Protein AF-A0A0P4WDX1-F1 (afdb_monomer_lite)

Structure (mmCIF, N/CA/C/O backbone):
data_AF-A0A0P4WDX1-F1
#
_entry.id   AF-A0A0P4WDX1-F1
#
loop_
_atom_site.group_PDB
_atom_site.id
_atom_site.type_symbol
_atom_site.label_atom_id
_atom_site.label_alt_id
_atom_site.label_comp_id
_atom_site.label_asym_id
_atom_site.label_entity_id
_atom_site.label_seq_id
_atom_site.pdbx_PDB_ins_code
_atom_site.Cartn_x
_atom_site.Cartn_y
_atom_site.Cartn_z
_atom_site.occupancy
_atom_site.B_iso_or_equiv
_atom_site.auth_seq_id
_atom_site.auth_comp_id
_atom_site.auth_asym_id
_atom_site.auth_atom_id
_atom_site.pdbx_PDB_model_num
ATOM 1 N N . MET A 1 1 ? -28.203 -41.007 -6.017 1.00 50.25 1 MET A N 1
ATOM 2 C CA . MET A 1 1 ? -28.009 -41.932 -4.877 1.00 50.25 1 MET A CA 1
ATOM 3 C C . MET A 1 1 ? -26.531 -41.914 -4.520 1.00 50.25 1 MET A C 1
ATOM 5 O O . MET A 1 1 ? -25.727 -42.296 -5.355 1.00 50.25 1 MET A O 1
ATOM 9 N N . SER A 1 2 ? -26.156 -41.361 -3.366 1.00 64.31 2 SER A N 1
ATOM 10 C CA . SER A 1 2 ? -24.745 -41.230 -2.971 1.00 64.31 2 SER A CA 1
ATOM 11 C C . SER A 1 2 ? -24.278 -42.492 -2.244 1.00 64.31 2 SER A C 1
ATOM 13 O O . SER A 1 2 ? -24.976 -42.964 -1.352 1.00 64.31 2 SER A O 1
ATOM 15 N N . LEU A 1 3 ? -23.080 -42.998 -2.556 1.00 60.84 3 LEU A N 1
ATOM 16 C CA . LEU A 1 3 ? -22.449 -44.131 -1.853 1.00 60.84 3 LEU A CA 1
ATOM 17 C C . LEU A 1 3 ? -22.277 -43.888 -0.335 1.00 60.84 3 LEU A C 1
ATOM 19 O O . LEU A 1 3 ? -22.059 -44.821 0.436 1.00 60.84 3 LEU A O 1
ATOM 23 N N . LEU A 1 4 ? -22.418 -42.637 0.118 1.00 62.12 4 LEU A N 1
ATOM 24 C CA . LEU A 1 4 ? -22.377 -42.256 1.531 1.00 62.12 4 LEU A CA 1
ATOM 25 C C . LEU A 1 4 ? -23.621 -42.695 2.319 1.00 62.12 4 LEU A C 1
ATOM 27 O O . LEU A 1 4 ? -23.508 -42.930 3.527 1.00 62.12 4 LEU A O 1
ATOM 31 N N . SER A 1 5 ? -24.788 -42.817 1.670 1.00 65.62 5 SER A N 1
ATOM 32 C CA . SER A 1 5 ? -26.037 -43.219 2.336 1.00 65.62 5 SER A CA 1
ATOM 33 C C . SER A 1 5 ? -26.129 -44.728 2.571 1.00 65.62 5 SER A C 1
ATOM 35 O O . SER A 1 5 ? -26.898 -45.166 3.423 1.00 65.62 5 SER A O 1
ATOM 37 N N . SER A 1 6 ? -25.337 -45.523 1.848 1.00 71.12 6 SER A N 1
ATOM 38 C CA . SER A 1 6 ? -25.304 -46.988 1.946 1.00 71.12 6 SER A CA 1
ATOM 39 C C . SER A 1 6 ? -24.177 -47.529 2.828 1.00 71.12 6 SER A C 1
ATOM 41 O O . SER A 1 6 ? -24.203 -48.703 3.189 1.00 71.12 6 SER A O 1
ATOM 43 N N . PHE A 1 7 ? -23.188 -46.709 3.198 1.00 72.06 7 PHE A N 1
ATOM 44 C CA . PHE A 1 7 ? -22.076 -47.166 4.031 1.00 72.06 7 PHE A CA 1
ATOM 45 C C . PHE A 1 7 ? -22.538 -47.460 5.469 1.00 72.06 7 PHE A C 1
ATOM 47 O O . PHE A 1 7 ? -22.903 -46.545 6.219 1.00 72.06 7 PHE A O 1
ATOM 54 N N . ARG A 1 8 ? -22.494 -48.744 5.850 1.00 71.25 8 ARG A N 1
ATOM 55 C CA . ARG A 1 8 ? -22.713 -49.252 7.212 1.00 71.25 8 ARG A CA 1
ATOM 56 C C . ARG A 1 8 ? -21.448 -49.950 7.706 1.00 71.25 8 ARG A C 1
ATOM 58 O O . ARG A 1 8 ? -20.993 -50.911 7.096 1.00 71.25 8 ARG A O 1
ATOM 65 N N . GLN A 1 9 ? -20.899 -49.478 8.821 1.00 70.88 9 GLN A N 1
ATOM 66 C CA . GLN A 1 9 ? -19.737 -50.093 9.457 1.00 70.88 9 GLN A CA 1
ATOM 67 C C . GLN A 1 9 ? -20.171 -51.312 10.285 1.00 70.88 9 GLN A C 1
ATOM 69 O O . GLN A 1 9 ? -21.062 -51.204 11.123 1.00 70.88 9 GLN A O 1
ATOM 74 N N . THR A 1 10 ? -19.548 -52.468 10.049 1.00 73.31 10 THR A N 1
ATOM 75 C CA . THR A 1 10 ? -19.901 -53.761 10.672 1.00 73.31 10 THR A CA 1
ATOM 76 C C . THR A 1 10 ? -19.022 -54.142 11.871 1.00 73.31 10 THR A C 1
ATOM 78 O O . THR A 1 10 ? -19.260 -55.167 12.503 1.00 73.31 10 THR A O 1
ATOM 81 N N . TRP A 1 11 ? -18.026 -53.322 12.223 1.00 72.19 11 TRP A N 1
ATOM 82 C CA . TRP A 1 11 ? -17.084 -53.558 13.326 1.00 72.19 11 TRP A CA 1
ATOM 83 C C . TRP A 1 11 ? -17.129 -52.421 14.357 1.00 72.19 11 TRP A C 1
ATOM 85 O O . TRP A 1 11 ? -17.423 -51.283 14.001 1.00 72.19 11 TRP A O 1
ATOM 95 N N . LYS A 1 12 ? -16.844 -52.710 15.639 1.00 70.88 12 LYS A N 1
ATOM 96 C CA . LYS A 1 12 ? -16.866 -51.715 16.731 1.00 70.88 12 LYS A CA 1
ATOM 97 C C . LYS A 1 12 ? -15.554 -50.910 16.771 1.00 70.88 12 LYS A C 1
ATOM 99 O O . LYS A 1 12 ? -14.532 -51.481 17.160 1.00 70.88 12 LYS A O 1
ATOM 104 N N . PRO A 1 13 ? -15.542 -49.611 16.421 1.00 66.38 13 PRO A N 1
ATOM 105 C CA . PRO A 1 13 ? -14.341 -48.794 16.550 1.00 66.38 13 PRO A CA 1
ATOM 106 C C . PRO A 1 13 ? -14.024 -48.529 18.029 1.00 66.38 13 PRO A C 1
ATOM 108 O O . PRO A 1 13 ? -14.915 -48.252 18.832 1.00 66.38 13 PRO A O 1
ATOM 111 N N . ARG A 1 14 ? -12.746 -48.644 18.409 1.00 62.00 14 ARG A N 1
ATOM 112 C CA . ARG A 1 14 ? -12.275 -48.360 19.774 1.00 62.00 14 ARG A CA 1
ATOM 113 C C . ARG A 1 14 ? -12.131 -46.849 19.984 1.00 62.00 14 ARG A C 1
ATOM 115 O O . ARG A 1 14 ? -11.419 -46.221 19.215 1.00 62.00 14 ARG A O 1
ATOM 122 N N . HIS A 1 15 ? -12.776 -46.335 21.037 1.00 59.38 15 HIS A N 1
ATOM 123 C CA . HIS A 1 15 ? -12.612 -45.078 21.807 1.00 59.38 15 HIS A CA 1
ATOM 124 C C . HIS A 1 15 ? -12.296 -43.717 21.137 1.00 59.38 15 HIS A C 1
ATOM 126 O O . HIS A 1 15 ? -12.544 -42.697 21.775 1.00 59.38 15 HIS A O 1
ATOM 132 N N . ASN A 1 16 ? -11.843 -43.639 19.885 1.00 59.41 16 ASN A N 1
ATOM 133 C CA . ASN A 1 16 ? -11.569 -42.384 19.182 1.00 59.41 16 ASN A CA 1
ATOM 134 C C . ASN A 1 16 ? -12.611 -42.203 18.066 1.00 59.41 16 ASN A C 1
ATOM 136 O O . ASN A 1 16 ? -12.531 -42.801 16.995 1.00 59.41 16 ASN A O 1
ATOM 140 N N . HIS A 1 17 ? -13.650 -41.433 18.387 1.00 65.25 17 HIS A N 1
ATOM 141 C CA . HIS A 1 17 ? -14.938 -41.367 17.694 1.00 65.25 17 HIS A CA 1
ATOM 142 C C . HIS A 1 17 ? -14.934 -40.517 16.411 1.00 65.25 17 HIS A C 1
ATOM 144 O O . HIS A 1 17 ? -15.568 -39.466 16.367 1.00 65.25 17 HIS A O 1
ATOM 150 N N . PHE A 1 18 ? -14.292 -40.998 15.346 1.00 70.19 18 PHE A N 1
ATOM 151 C CA . PHE A 1 18 ? -14.486 -40.453 13.996 1.00 70.19 18 PHE A CA 1
ATOM 152 C C . PHE A 1 18 ? -14.736 -41.601 13.012 1.00 70.19 18 PHE A C 1
ATOM 154 O O . PHE A 1 18 ? -13.817 -42.318 12.625 1.00 70.19 18 PHE A O 1
ATOM 161 N N . VAL A 1 19 ? -16.001 -41.816 12.653 1.00 71.44 19 VAL A N 1
ATOM 162 C CA . VAL A 1 19 ? -16.474 -42.910 11.787 1.00 71.44 19 VAL A CA 1
ATOM 163 C C . VAL A 1 19 ? -16.615 -42.441 10.336 1.00 71.44 19 VAL A C 1
ATOM 165 O O . VAL A 1 19 ? -16.447 -43.216 9.394 1.00 71.44 19 VAL A O 1
ATOM 168 N N . ARG A 1 20 ? -16.897 -41.153 10.136 1.00 73.12 20 ARG A N 1
ATOM 169 C CA . ARG A 1 20 ? -17.013 -40.486 8.839 1.00 73.12 20 ARG A CA 1
ATOM 170 C C . ARG A 1 20 ? -16.114 -39.257 8.811 1.00 73.12 20 ARG A C 1
ATOM 172 O O . ARG A 1 20 ? -15.894 -38.607 9.827 1.00 73.12 20 ARG A O 1
ATOM 179 N N . HIS A 1 21 ? -15.670 -38.873 7.617 1.00 70.75 21 HIS A N 1
ATOM 180 C CA . HIS A 1 21 ? -14.928 -37.622 7.417 1.00 70.75 21 HIS A CA 1
ATOM 181 C C . HIS A 1 21 ? -15.730 -36.375 7.847 1.00 70.75 21 HIS A C 1
ATOM 183 O O . HIS A 1 21 ? -15.144 -35.344 8.141 1.00 70.75 21 HIS A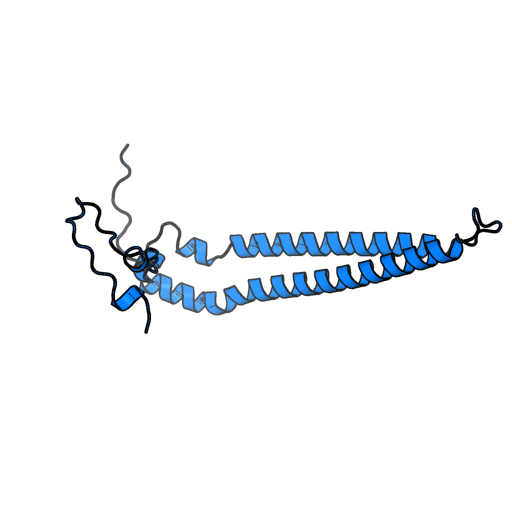 O 1
ATOM 189 N N . THR A 1 22 ? -17.062 -36.477 7.930 1.00 73.81 22 THR A N 1
ATOM 190 C CA . THR A 1 22 ? -17.959 -35.433 8.451 1.00 73.81 22 THR A CA 1
ATOM 191 C C . THR A 1 22 ? -17.985 -35.325 9.976 1.00 73.81 22 THR A C 1
ATOM 193 O O . THR A 1 22 ? -18.505 -34.338 10.496 1.00 73.81 22 THR A O 1
ATOM 196 N N . ASP A 1 23 ? -17.480 -36.331 10.694 1.00 75.00 23 ASP A N 1
ATOM 197 C CA . ASP A 1 23 ? -17.479 -36.355 12.164 1.00 75.00 23 ASP A CA 1
ATOM 198 C C . ASP A 1 23 ? -16.386 -35.442 12.732 1.00 75.00 23 ASP A C 1
ATOM 200 O O . ASP A 1 23 ? -16.490 -34.954 13.855 1.00 75.00 23 ASP A O 1
ATOM 204 N N . VAL A 1 24 ? -15.356 -35.162 11.930 1.00 76.06 24 VAL A N 1
ATOM 205 C CA . VAL A 1 24 ? -14.371 -34.119 12.199 1.00 76.06 24 VAL A CA 1
ATOM 206 C C . VAL A 1 24 ? -14.857 -32.844 11.523 1.00 76.06 24 VAL A C 1
ATOM 208 O O . VAL A 1 24 ? -14.658 -32.637 10.328 1.00 76.06 24 VAL A O 1
ATOM 211 N N . LYS A 1 25 ? -15.499 -31.967 12.291 1.00 77.31 25 LYS A N 1
ATOM 212 C CA . LYS A 1 25 ? -15.722 -30.587 11.856 1.00 77.31 25 LYS A CA 1
ATOM 213 C C . LYS A 1 25 ? -14.565 -29.721 12.348 1.00 77.31 25 LYS A C 1
ATOM 215 O O . LYS A 1 25 ? -14.102 -29.939 13.472 1.00 77.31 25 LYS A O 1
ATOM 220 N N . PRO A 1 26 ? -14.097 -28.743 11.551 1.00 80.19 26 PRO A N 1
ATOM 221 C CA . PRO A 1 26 ? -13.235 -27.692 12.068 1.00 80.19 26 PRO A CA 1
ATOM 222 C C . PRO A 1 26 ? -13.868 -27.139 13.342 1.00 80.19 26 PRO A C 1
ATOM 224 O O . PRO A 1 26 ? -15.071 -26.881 13.377 1.00 80.19 26 PRO A O 1
ATOM 227 N N . LYS A 1 27 ? -13.080 -27.035 14.412 1.00 79.00 27 LYS A N 1
ATOM 228 C CA . LYS A 1 27 ? -13.569 -26.469 15.664 1.00 79.00 27 LYS A CA 1
ATOM 229 C C . LYS A 1 27 ? -14.009 -25.037 15.380 1.00 79.00 27 LYS A C 1
ATOM 231 O O . LYS A 1 27 ? -13.167 -24.221 15.017 1.00 79.00 27 LYS A O 1
ATOM 236 N N . ASP A 1 28 ? -15.294 -24.747 15.560 1.00 78.75 28 ASP A N 1
ATOM 237 C CA . ASP A 1 28 ? -15.791 -23.382 15.430 1.00 78.75 28 ASP A CA 1
ATOM 238 C C . ASP A 1 28 ? -15.027 -22.490 16.414 1.00 78.75 28 ASP A C 1
ATOM 240 O O . ASP A 1 28 ? -15.046 -22.707 17.633 1.00 78.75 28 ASP A O 1
ATOM 244 N N . GLU A 1 29 ? -14.308 -21.496 15.890 1.00 77.69 29 GLU A N 1
ATOM 245 C CA . GLU A 1 29 ? -13.672 -20.492 16.728 1.00 77.69 29 GLU A CA 1
ATOM 246 C C . GLU A 1 29 ? -14.773 -19.710 17.441 1.00 77.69 29 GLU A C 1
ATOM 248 O O . GLU A 1 29 ? -15.497 -18.909 16.840 1.00 77.69 29 GLU A O 1
ATOM 253 N N . LYS A 1 30 ? -14.931 -19.967 18.745 1.00 81.25 30 LYS A N 1
ATOM 254 C CA . LYS A 1 30 ? -15.873 -19.222 19.577 1.00 81.25 30 LYS A CA 1
ATOM 255 C C . LYS A 1 30 ? -15.513 -17.741 19.480 1.00 81.25 30 LYS A C 1
ATOM 257 O O . LYS A 1 30 ? -14.495 -17.304 20.017 1.00 81.25 30 LYS A O 1
ATOM 262 N N . ARG A 1 31 ? -16.380 -16.965 18.828 1.00 83.56 31 ARG A N 1
ATOM 263 C CA . ARG A 1 31 ? -16.254 -15.509 18.787 1.00 83.56 31 ARG A CA 1
ATOM 264 C C . ARG A 1 31 ? -16.305 -14.976 20.212 1.00 83.56 31 ARG A C 1
ATOM 266 O O . ARG A 1 31 ? -17.222 -15.297 20.969 1.00 83.56 31 ARG A O 1
ATOM 273 N N . MET A 1 32 ? -15.307 -14.174 20.567 1.00 85.00 32 MET A N 1
ATOM 274 C CA . MET A 1 32 ? -15.266 -13.533 21.873 1.00 85.00 32 MET A CA 1
ATOM 275 C C . MET A 1 32 ? -16.469 -12.611 2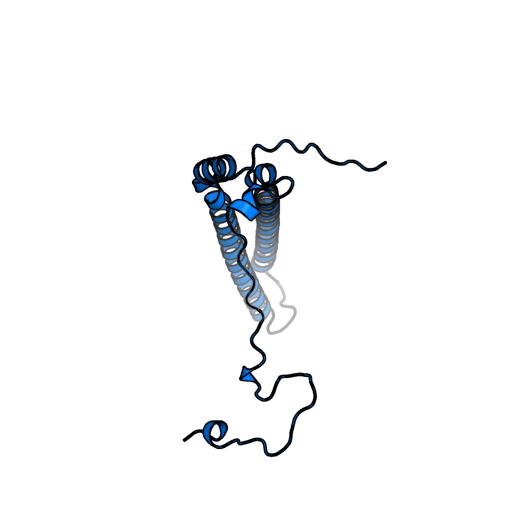2.041 1.00 85.00 32 MET A C 1
ATOM 277 O O . MET A 1 32 ? -16.827 -11.856 21.135 1.00 85.00 32 MET A O 1
ATOM 281 N N . THR A 1 33 ? -17.087 -12.658 23.213 1.00 90.00 33 THR A N 1
ATOM 282 C CA . THR A 1 33 ? -18.173 -11.736 23.549 1.00 90.00 33 THR A CA 1
ATOM 283 C C . THR A 1 33 ? -17.621 -10.330 23.788 1.00 90.00 33 THR A C 1
ATOM 285 O O . THR A 1 33 ? -16.470 -10.161 24.189 1.00 90.00 33 THR A O 1
ATOM 288 N N . VAL A 1 34 ? -18.454 -9.301 23.611 1.00 89.00 34 VAL A N 1
ATOM 289 C CA . VAL A 1 34 ? -18.075 -7.903 23.907 1.00 89.00 34 VAL A CA 1
ATOM 290 C C . VAL A 1 34 ? -17.588 -7.751 25.352 1.00 89.00 34 VAL A C 1
ATOM 292 O O . VAL A 1 34 ? -16.634 -7.024 25.610 1.00 89.00 34 VAL A O 1
ATOM 295 N N . ASN A 1 35 ? -18.188 -8.496 26.284 1.00 89.00 35 ASN A N 1
ATOM 296 C CA . ASN A 1 35 ? -17.777 -8.516 27.684 1.00 89.00 35 ASN A CA 1
ATOM 297 C C . ASN A 1 35 ? -16.372 -9.122 27.866 1.00 89.00 35 ASN A C 1
ATOM 299 O O . ASN A 1 35 ? -15.537 -8.562 28.570 1.00 89.00 35 ASN A O 1
ATOM 303 N N . GLU A 1 36 ? -16.072 -10.237 27.194 1.00 89.44 36 GLU A N 1
ATOM 304 C CA . GLU A 1 36 ? -14.728 -10.830 27.212 1.00 89.44 36 GLU A CA 1
ATOM 305 C C . GLU A 1 36 ? -13.685 -9.885 26.583 1.00 89.44 36 GLU A C 1
ATOM 307 O O . GLU A 1 36 ? -12.570 -9.802 27.088 1.00 89.44 36 GLU A O 1
ATOM 312 N N . ILE A 1 37 ? -14.040 -9.143 25.525 1.00 90.25 37 ILE A N 1
ATOM 313 C CA . ILE A 1 37 ? -13.157 -8.170 24.855 1.00 90.25 37 ILE A CA 1
ATOM 314 C C . ILE A 1 37 ? -12.884 -6.950 25.748 1.00 90.25 37 ILE A C 1
ATOM 316 O O . ILE A 1 37 ? -11.728 -6.560 25.910 1.00 90.25 37 ILE A O 1
ATOM 320 N N . ALA A 1 38 ? -13.925 -6.369 26.354 1.00 89.50 38 ALA A N 1
ATOM 321 C CA . ALA A 1 38 ? -13.823 -5.181 27.205 1.00 89.50 38 ALA A CA 1
ATOM 322 C C . ALA A 1 38 ? -12.928 -5.393 28.433 1.00 89.50 38 ALA A C 1
ATOM 324 O O . ALA A 1 38 ? -12.272 -4.462 28.893 1.00 89.50 38 ALA A O 1
ATOM 325 N N . ASN A 1 39 ? -12.864 -6.631 28.926 1.00 88.88 39 ASN A N 1
ATOM 326 C CA . ASN A 1 39 ? -12.106 -7.004 30.116 1.00 88.88 39 ASN A CA 1
ATOM 327 C C . ASN A 1 39 ? -10.703 -7.564 29.818 1.00 88.88 39 ASN A C 1
ATOM 329 O O . ASN A 1 39 ? -10.009 -8.000 30.738 1.00 88.88 39 ASN A O 1
ATOM 333 N N . GLN A 1 40 ? -10.250 -7.551 28.560 1.00 89.50 40 GLN A N 1
ATOM 334 C CA . GLN A 1 40 ? -8.868 -7.909 28.237 1.00 89.50 40 GLN A CA 1
ATOM 335 C C . GLN A 1 40 ? -7.871 -6.899 28.818 1.00 89.50 40 GLN A C 1
ATOM 337 O O . GLN A 1 40 ? -8.139 -5.700 28.938 1.00 89.50 40 GLN A O 1
ATOM 342 N N . LYS A 1 41 ? -6.652 -7.369 29.102 1.00 87.06 41 LYS A N 1
ATOM 343 C CA . LYS A 1 41 ? -5.547 -6.488 29.489 1.00 87.06 41 LYS A CA 1
ATOM 344 C C . LYS A 1 41 ? -5.321 -5.443 28.389 1.00 87.06 41 LYS A C 1
ATOM 346 O O . LYS A 1 41 ? -5.188 -5.789 27.217 1.00 87.06 41 LYS A O 1
ATOM 351 N N . LEU A 1 42 ? -5.255 -4.170 28.781 1.00 87.81 42 LEU A N 1
ATOM 352 C CA . LEU A 1 42 ? -5.027 -3.031 27.881 1.00 87.81 42 LEU A CA 1
ATOM 353 C C . LEU A 1 42 ? -6.098 -2.858 26.785 1.00 87.81 42 LEU A C 1
ATOM 355 O O . LEU A 1 42 ? -5.831 -2.200 25.781 1.00 87.81 42 LEU A O 1
ATOM 359 N N . ALA A 1 43 ? -7.311 -3.401 26.956 1.00 88.50 43 ALA A N 1
ATOM 360 C CA . ALA A 1 43 ? -8.365 -3.319 25.942 1.00 88.50 43 ALA A CA 1
ATOM 361 C C . ALA A 1 43 ? -8.647 -1.870 25.501 1.00 88.50 43 ALA A C 1
ATOM 363 O O . ALA A 1 43 ? -8.686 -1.583 24.307 1.00 88.50 43 ALA A O 1
ATOM 364 N N . MET A 1 44 ? -8.704 -0.935 26.455 1.00 87.69 44 MET A N 1
ATOM 365 C CA . MET A 1 44 ? -8.857 0.498 26.175 1.00 87.69 44 MET A CA 1
ATOM 366 C C . MET A 1 44 ? -7.679 1.100 25.402 1.00 87.69 44 MET A C 1
ATOM 368 O O . MET A 1 44 ? -7.881 1.940 24.532 1.00 87.69 44 MET A O 1
ATOM 372 N N . GLN A 1 45 ? -6.446 0.647 25.649 1.00 87.81 45 GLN A N 1
ATOM 373 C CA . GLN A 1 45 ? -5.288 1.115 24.881 1.00 87.81 45 GLN A CA 1
ATOM 374 C C . GLN A 1 45 ? -5.320 0.598 23.439 1.00 87.81 45 GLN A C 1
ATOM 376 O O . GLN A 1 45 ? -4.877 1.294 22.528 1.00 87.81 45 GLN A O 1
ATOM 381 N N . ARG A 1 46 ? -5.878 -0.597 23.195 1.00 89.19 46 ARG A N 1
ATOM 382 C CA . ARG A 1 46 ? -6.039 -1.135 21.834 1.00 89.19 46 ARG A CA 1
ATOM 383 C C . ARG A 1 46 ? -6.993 -0.290 20.991 1.00 89.19 46 ARG A C 1
ATOM 385 O O . ARG A 1 46 ? -6.756 -0.168 19.795 1.00 89.19 46 ARG A O 1
ATOM 392 N N . VAL A 1 47 ? -7.999 0.339 21.606 1.00 89.38 47 VAL A N 1
ATOM 393 C CA . VAL A 1 47 ? -8.931 1.262 20.926 1.00 89.38 47 VAL A CA 1
ATOM 394 C C . VAL A 1 47 ? -8.217 2.505 20.379 1.00 89.38 47 VAL A C 1
ATOM 396 O O . VAL A 1 47 ? -8.667 3.098 19.402 1.00 89.38 47 VAL A O 1
ATOM 399 N N . ASN A 1 48 ? -7.061 2.879 20.938 1.00 89.25 48 ASN A N 1
ATOM 400 C CA . ASN A 1 48 ? -6.235 3.945 20.365 1.00 89.25 48 ASN A CA 1
ATOM 401 C C . ASN A 1 48 ? -5.598 3.555 19.025 1.00 89.25 48 ASN A C 1
ATOM 403 O O . ASN A 1 48 ? -5.155 4.437 18.302 1.00 89.25 48 ASN A O 1
ATOM 407 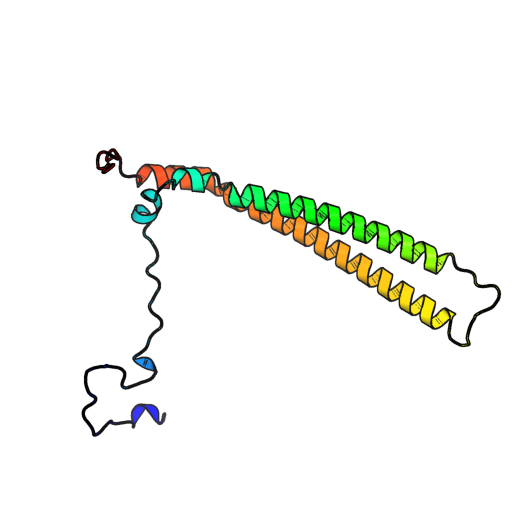N N . GLY A 1 49 ? -5.564 2.261 18.688 1.00 91.75 49 GLY A N 1
ATOM 408 C CA . GLY A 1 49 ? -5.182 1.768 17.368 1.00 91.75 49 GLY A CA 1
ATOM 409 C C . GLY A 1 49 ? -3.758 2.114 16.945 1.00 91.75 49 GLY A C 1
ATOM 410 O O . GLY A 1 49 ? -3.510 2.271 15.756 1.00 91.75 49 GLY A O 1
ATOM 411 N N . TRP A 1 50 ? -2.811 2.185 17.887 1.00 92.19 50 TRP A N 1
ATOM 412 C CA . TRP A 1 50 ? -1.405 2.512 17.601 1.00 92.19 50 TRP A CA 1
ATOM 413 C C . TRP A 1 50 ? -0.796 1.653 16.482 1.00 92.19 50 TRP A C 1
ATOM 415 O O . TRP A 1 50 ? 0.006 2.146 15.703 1.00 92.19 50 TRP A O 1
ATOM 425 N N . LYS A 1 51 ? -1.217 0.384 16.361 1.00 93.69 51 LYS A N 1
ATOM 426 C CA . LYS A 1 51 ? -0.791 -0.508 15.272 1.00 93.69 51 LYS A CA 1
ATOM 427 C C . LYS A 1 51 ? -1.230 0.001 13.904 1.00 93.69 51 LYS A C 1
ATOM 429 O O . LYS A 1 51 ? -0.450 -0.061 12.970 1.00 93.69 51 LYS A O 1
ATOM 434 N N . ILE A 1 52 ? -2.464 0.495 13.801 1.00 94.50 52 ILE A N 1
ATOM 435 C CA . ILE A 1 52 ? -2.999 1.057 12.558 1.00 94.50 52 ILE A CA 1
ATOM 436 C C . ILE A 1 52 ? -2.281 2.363 12.236 1.00 94.50 52 ILE A C 1
ATOM 438 O O . ILE A 1 52 ? -1.869 2.547 11.105 1.00 94.50 52 ILE A O 1
ATOM 442 N N . VAL A 1 53 ? -2.050 3.225 13.232 1.00 93.56 53 VAL A N 1
ATOM 443 C CA . VAL A 1 53 ? -1.275 4.465 13.039 1.00 93.56 53 VAL A CA 1
ATOM 444 C C . VAL A 1 53 ? 0.145 4.161 12.553 1.00 93.56 53 VAL A C 1
ATOM 446 O O . VAL A 1 53 ? 0.622 4.789 11.616 1.00 93.56 53 VAL A O 1
ATOM 449 N N . HIS A 1 54 ? 0.804 3.168 13.152 1.00 95.75 54 HIS A N 1
ATOM 450 C CA . HIS A 1 54 ? 2.142 2.749 12.746 1.00 95.75 54 HIS A CA 1
ATOM 451 C C . HIS A 1 54 ? 2.164 2.167 11.326 1.00 95.75 54 HIS A C 1
ATOM 453 O O . HIS A 1 54 ? 3.000 2.566 10.524 1.00 95.75 54 HIS A O 1
ATOM 459 N N . LEU A 1 55 ? 1.221 1.275 11.001 1.00 96.50 55 LEU A N 1
ATOM 460 C CA . LEU A 1 55 ? 1.078 0.720 9.653 1.00 96.50 55 LEU A CA 1
ATOM 461 C C . LEU A 1 55 ? 0.788 1.813 8.618 1.00 96.50 55 LEU A C 1
ATOM 463 O O . LEU A 1 55 ? 1.382 1.792 7.549 1.00 96.50 55 LEU A O 1
ATOM 467 N N . SER A 1 56 ? -0.068 2.788 8.936 1.00 96.12 56 SER A N 1
ATOM 468 C CA . SER A 1 56 ? -0.323 3.940 8.065 1.00 96.12 56 SER A CA 1
ATOM 469 C C . SER A 1 56 ? 0.954 4.724 7.767 1.00 96.12 56 SER A C 1
ATOM 471 O O . SER A 1 56 ? 1.155 5.103 6.621 1.00 96.12 56 SER A O 1
ATOM 473 N N . GLY A 1 57 ? 1.820 4.927 8.766 1.00 96.75 57 GLY A N 1
ATOM 474 C CA . GLY A 1 57 ? 3.124 5.566 8.563 1.00 96.75 57 GLY A CA 1
ATOM 475 C C . GLY A 1 57 ? 4.043 4.745 7.656 1.00 96.75 57 GLY A C 1
ATOM 476 O O . GLY A 1 57 ? 4.620 5.286 6.727 1.00 96.75 57 GLY A O 1
ATOM 477 N N . GLN A 1 58 ? 4.093 3.422 7.837 1.00 97.44 58 GLN A N 1
ATOM 478 C CA . GLN A 1 58 ? 4.854 2.547 6.934 1.00 97.44 58 GLN A CA 1
ATOM 479 C C . GLN A 1 58 ? 4.333 2.596 5.490 1.00 97.44 58 GLN A C 1
ATOM 481 O O . GLN A 1 58 ? 5.112 2.477 4.550 1.00 97.44 58 GLN A O 1
ATOM 486 N N . VAL A 1 59 ? 3.021 2.763 5.293 1.00 97.81 59 VAL A N 1
ATOM 487 C CA . VAL A 1 59 ? 2.447 2.959 3.954 1.00 97.81 59 VAL A CA 1
ATOM 488 C C . VAL A 1 59 ? 2.869 4.307 3.365 1.00 97.81 59 VAL A C 1
ATOM 490 O O . VAL A 1 59 ? 3.156 4.362 2.173 1.00 97.81 59 VAL A O 1
ATOM 493 N N . ASP A 1 60 ? 2.945 5.366 4.174 1.00 97.00 60 ASP A N 1
ATOM 494 C CA . ASP A 1 60 ? 3.460 6.666 3.727 1.00 97.00 60 ASP A CA 1
ATOM 495 C C . ASP A 1 60 ? 4.924 6.549 3.260 1.00 97.00 60 ASP A C 1
ATOM 497 O O . ASP A 1 60 ? 5.239 6.972 2.147 1.00 97.00 60 ASP A O 1
ATOM 501 N N . ASP A 1 61 ? 5.777 5.860 4.025 1.00 97.69 61 ASP A N 1
ATOM 502 C CA . ASP A 1 61 ? 7.172 5.597 3.639 1.00 97.69 61 ASP A CA 1
ATOM 503 C C . ASP A 1 61 ? 7.261 4.818 2.309 1.00 97.69 61 ASP A C 1
ATOM 505 O O . ASP A 1 61 ? 8.078 5.121 1.438 1.00 97.69 61 ASP A O 1
ATOM 509 N N . LEU A 1 62 ? 6.394 3.816 2.107 1.00 97.31 62 LEU A N 1
ATOM 510 C CA . LEU A 1 62 ? 6.338 3.055 0.853 1.00 97.31 62 LEU A CA 1
ATOM 511 C C . LEU A 1 62 ? 5.892 3.916 -0.335 1.00 97.31 62 LEU A C 1
ATOM 513 O O . LEU A 1 62 ? 6.397 3.742 -1.443 1.00 97.31 62 LEU A O 1
ATOM 517 N N . VAL A 1 63 ? 4.967 4.852 -0.123 1.00 97.81 63 VAL A N 1
ATOM 518 C CA . VAL A 1 63 ? 4.523 5.806 -1.150 1.00 97.81 63 VAL A CA 1
ATOM 519 C C . VAL A 1 63 ? 5.664 6.740 -1.564 1.00 97.81 63 VAL A C 1
ATOM 521 O O . VAL A 1 63 ? 5.804 7.054 -2.752 1.00 97.81 63 VAL A O 1
ATOM 524 N N . GLU A 1 64 ? 6.493 7.173 -0.616 1.00 97.44 64 GLU A N 1
ATOM 525 C CA . GLU A 1 64 ? 7.693 7.967 -0.896 1.00 97.44 64 GLU A CA 1
ATOM 526 C C . GLU A 1 64 ? 8.723 7.160 -1.694 1.00 97.44 64 GLU A C 1
ATOM 528 O O . GLU A 1 64 ? 9.169 7.614 -2.750 1.00 97.44 64 GLU A O 1
ATOM 533 N N . LEU A 1 65 ? 9.019 5.928 -1.270 1.00 97.38 65 LEU A N 1
ATOM 534 C CA . LEU A 1 65 ? 9.923 5.027 -1.992 1.00 97.38 65 LEU A CA 1
ATOM 535 C C . LEU A 1 65 ? 9.443 4.747 -3.423 1.00 97.38 65 LEU A C 1
ATOM 537 O O . LEU A 1 65 ? 10.234 4.787 -4.364 1.00 97.38 65 LEU A O 1
ATOM 541 N N . GLU A 1 66 ? 8.145 4.512 -3.619 1.00 97.06 66 GLU A N 1
ATOM 542 C CA . GLU A 1 66 ? 7.577 4.292 -4.953 1.00 97.06 66 GLU A CA 1
ATOM 543 C C . GLU A 1 66 ? 7.702 5.546 -5.833 1.00 97.06 66 GLU A C 1
ATOM 545 O O . GLU A 1 66 ? 7.917 5.449 -7.042 1.00 97.06 66 GLU A O 1
ATOM 550 N N . THR A 1 67 ? 7.626 6.737 -5.232 1.00 97.12 67 THR A N 1
ATOM 551 C CA . THR A 1 67 ? 7.868 8.002 -5.942 1.00 97.12 67 THR A CA 1
ATOM 552 C C . THR A 1 67 ? 9.309 8.078 -6.439 1.00 97.12 67 THR A C 1
ATOM 554 O O . THR A 1 67 ? 9.532 8.364 -7.615 1.00 97.12 67 THR A O 1
ATOM 557 N N . GLU A 1 68 ? 10.280 7.722 -5.597 1.00 97.50 68 GLU A N 1
ATOM 558 C CA . GLU A 1 68 ? 11.689 7.673 -5.993 1.00 97.50 68 GLU A CA 1
ATOM 559 C C . GLU A 1 68 ? 11.935 6.655 -7.122 1.00 97.50 68 GLU A C 1
ATOM 561 O O . GLU A 1 68 ? 12.678 6.922 -8.071 1.00 97.50 68 GLU A O 1
ATOM 566 N N . VAL A 1 69 ? 11.287 5.487 -7.064 1.00 96.81 69 VAL A N 1
ATOM 567 C CA . VAL A 1 69 ? 11.352 4.480 -8.136 1.00 96.81 69 VAL A CA 1
ATOM 568 C C . VAL A 1 69 ? 10.831 5.053 -9.454 1.00 96.81 69 VAL A C 1
ATOM 570 O O . VAL A 1 69 ? 11.487 4.899 -10.488 1.00 96.81 69 VAL A O 1
ATOM 573 N N . VAL A 1 70 ? 9.691 5.747 -9.433 1.00 97.88 70 VAL A N 1
ATOM 574 C CA . VAL A 1 70 ? 9.121 6.405 -10.619 1.00 97.88 70 VAL A CA 1
ATOM 575 C C . VAL A 1 70 ? 10.081 7.448 -11.192 1.00 97.88 70 VAL A C 1
ATOM 577 O O . VAL A 1 70 ? 10.299 7.463 -12.406 1.00 97.88 70 VAL A O 1
ATOM 580 N N . ASP A 1 71 ? 10.713 8.263 -10.349 1.00 98.00 71 ASP A N 1
ATOM 581 C CA . ASP A 1 71 ? 11.685 9.269 -10.788 1.00 98.00 71 ASP A CA 1
ATOM 582 C C . ASP A 1 71 ? 12.905 8.620 -11.456 1.00 98.00 71 ASP A C 1
ATOM 584 O O . ASP A 1 71 ? 13.327 9.027 -12.544 1.00 98.00 71 ASP A O 1
ATOM 588 N N . ARG A 1 72 ? 13.431 7.533 -10.879 1.00 97.62 72 ARG A N 1
ATOM 589 C CA . ARG A 1 72 ? 14.529 6.752 -11.475 1.00 97.62 72 ARG A CA 1
ATOM 590 C C . ARG A 1 72 ? 14.133 6.136 -12.819 1.00 97.62 72 ARG A C 1
ATOM 592 O O . ARG A 1 72 ? 14.938 6.141 -13.754 1.00 97.62 72 ARG A O 1
ATOM 599 N N . LEU A 1 73 ? 12.902 5.642 -12.954 1.00 97.62 73 LEU A N 1
ATOM 600 C CA . LEU A 1 73 ? 12.382 5.134 -14.228 1.00 97.62 73 LEU A CA 1
ATOM 601 C C . LEU A 1 73 ? 12.251 6.251 -15.273 1.00 97.62 73 LEU A C 1
ATOM 603 O O . LEU A 1 73 ? 12.579 6.028 -16.439 1.00 97.62 73 LEU A O 1
ATOM 607 N N . HIS A 1 74 ? 11.843 7.458 -14.875 1.00 97.69 74 HIS A N 1
ATOM 608 C CA . HIS A 1 74 ? 11.811 8.624 -15.760 1.00 97.69 74 HIS A CA 1
ATOM 609 C C . HIS A 1 74 ? 13.212 9.048 -16.230 1.00 97.69 74 HIS A C 1
ATOM 611 O O . HIS A 1 74 ? 13.389 9.371 -17.410 1.00 97.69 74 HIS A O 1
ATOM 617 N N . LEU A 1 75 ? 14.222 8.994 -15.356 1.00 96.75 75 LEU A N 1
ATOM 618 C CA . LEU A 1 75 ? 15.622 9.239 -15.725 1.00 96.75 75 LEU A CA 1
ATOM 619 C C . LEU A 1 75 ? 16.143 8.192 -16.717 1.00 96.75 75 LEU A C 1
ATOM 621 O O . LEU A 1 75 ? 16.798 8.541 -17.707 1.00 96.75 75 LEU A O 1
ATOM 625 N N . LEU A 1 76 ? 15.828 6.915 -16.483 1.00 95.19 76 LEU A N 1
ATOM 626 C CA . LEU A 1 76 ? 16.178 5.827 -17.391 1.00 95.19 76 LEU A CA 1
ATOM 627 C C . LEU A 1 76 ? 15.516 6.022 -18.758 1.00 95.19 76 LEU A C 1
ATOM 629 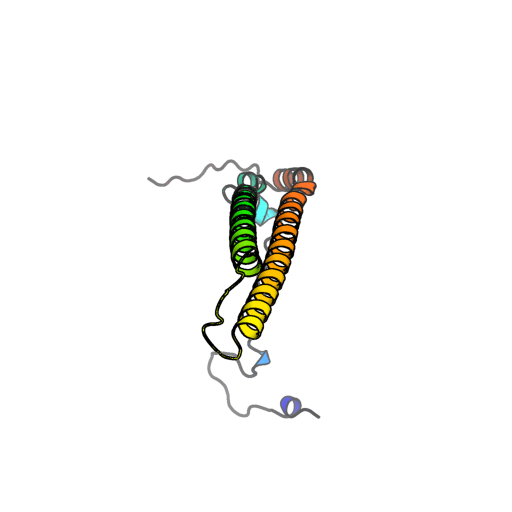O O . LEU A 1 76 ? 16.212 5.982 -19.770 1.00 95.19 76 LEU A O 1
ATOM 633 N N . LEU A 1 77 ? 14.209 6.293 -18.789 1.00 95.69 77 LEU A N 1
ATOM 634 C CA . LEU A 1 77 ? 13.463 6.535 -20.024 1.00 95.69 77 LEU A CA 1
ATOM 635 C C . LEU A 1 77 ? 14.061 7.703 -20.814 1.00 95.69 77 LEU A C 1
ATOM 637 O O . LEU A 1 77 ? 14.381 7.554 -21.989 1.00 95.69 77 LEU A O 1
ATOM 641 N N . SER A 1 78 ? 14.326 8.823 -20.138 1.00 94.38 78 SER A N 1
ATOM 642 C CA . SER A 1 78 ? 14.965 9.994 -20.748 1.00 94.38 78 SER A CA 1
ATOM 643 C C . SER A 1 78 ? 16.331 9.653 -21.351 1.00 94.38 78 SER A C 1
ATOM 645 O O . SER A 1 78 ? 16.700 10.163 -22.405 1.00 94.38 78 SER A O 1
ATOM 647 N N . SER A 1 79 ? 17.097 8.780 -20.693 1.00 91.75 79 SER A N 1
ATOM 648 C CA . SER A 1 79 ? 18.411 8.328 -21.163 1.00 91.75 79 SER A CA 1
ATOM 649 C C . SER A 1 79 ? 18.335 7.345 -22.335 1.00 91.75 79 SER A C 1
ATOM 651 O O . SER A 1 79 ? 19.314 7.202 -23.069 1.00 91.75 79 SER A O 1
ATOM 653 N N . LEU A 1 80 ? 17.217 6.637 -22.499 1.00 90.12 80 LEU A N 1
ATOM 654 C CA . LEU A 1 80 ? 16.956 5.770 -23.649 1.00 90.12 80 LEU A CA 1
ATOM 655 C C . LEU A 1 80 ? 16.482 6.590 -24.854 1.00 90.12 80 LEU A C 1
ATOM 657 O O . LEU A 1 80 ? 16.961 6.367 -25.958 1.00 90.12 80 LEU A O 1
ATOM 661 N N . GLU A 1 81 ? 15.620 7.584 -24.638 1.00 86.06 81 GLU A N 1
ATOM 662 C CA . GLU A 1 81 ? 15.061 8.427 -25.705 1.00 86.06 81 GLU A CA 1
ATOM 663 C C . GLU A 1 81 ? 16.068 9.457 -26.244 1.00 86.06 81 GLU A C 1
ATOM 665 O O . GLU A 1 81 ? 16.083 9.746 -27.438 1.00 86.06 81 GLU A O 1
ATOM 670 N N . LYS A 1 82 ? 16.968 9.981 -25.399 1.00 83.56 82 LYS A N 1
ATOM 671 C CA . LYS A 1 82 ? 18.035 10.910 -25.827 1.00 83.56 82 LYS A CA 1
ATOM 672 C C . LYS A 1 82 ? 19.168 10.233 -26.602 1.00 83.56 82 LYS A C 1
ATOM 674 O O . LYS A 1 82 ? 19.982 10.927 -27.214 1.00 83.56 82 LYS A O 1
ATOM 679 N N . ARG A 1 83 ? 19.270 8.899 -26.565 1.00 72.00 83 ARG A N 1
ATOM 680 C CA . ARG A 1 83 ? 20.337 8.158 -27.249 1.00 72.00 83 ARG A CA 1
ATOM 681 C C . ARG A 1 83 ? 20.114 8.167 -28.758 1.00 72.00 83 ARG A C 1
ATOM 683 O O . ARG A 1 83 ? 19.494 7.277 -29.326 1.00 72.00 83 ARG A O 1
ATOM 690 N N . THR A 1 84 ? 20.714 9.145 -29.421 1.00 62.62 84 THR A N 1
ATOM 691 C CA . THR A 1 84 ? 20.964 9.102 -30.861 1.00 62.62 84 THR A CA 1
ATOM 692 C C . THR A 1 84 ? 22.299 8.398 -31.080 1.00 62.62 84 THR A C 1
ATOM 694 O O . THR A 1 84 ? 23.364 8.963 -30.852 1.00 62.62 84 THR A O 1
ATOM 697 N N . HIS A 1 85 ? 22.265 7.117 -31.452 1.00 66.56 85 HIS A N 1
ATOM 698 C CA . HIS A 1 85 ? 23.488 6.381 -31.770 1.00 66.56 85 HIS A CA 1
ATOM 699 C C . HIS A 1 85 ? 23.898 6.672 -33.221 1.00 66.56 85 HIS A C 1
ATOM 701 O O . HIS A 1 85 ? 23.227 6.189 -34.134 1.00 66.56 85 HIS A O 1
ATOM 707 N N . PRO A 1 86 ? 25.006 7.405 -33.471 1.00 67.38 86 PRO A N 1
ATOM 708 C CA . PRO A 1 86 ? 25.456 7.701 -34.835 1.00 67.38 86 PRO A CA 1
ATOM 709 C C . PRO A 1 86 ? 25.862 6.435 -35.604 1.00 67.38 86 PRO A C 1
ATOM 711 O O . PRO A 1 86 ? 25.825 6.409 -36.831 1.00 67.38 86 PRO A O 1
ATOM 714 N N . ARG A 1 87 ? 26.209 5.356 -34.891 1.00 74.75 87 ARG A N 1
ATOM 715 C CA . ARG A 1 87 ? 26.436 4.026 -35.457 1.00 74.75 87 ARG A CA 1
ATOM 716 C C . ARG A 1 87 ? 25.756 2.987 -34.573 1.00 74.75 87 ARG A C 1
ATOM 718 O O . ARG A 1 87 ? 26.110 2.840 -33.404 1.00 74.75 87 ARG A O 1
ATOM 725 N N . LYS A 1 88 ? 24.763 2.289 -35.126 1.00 82.75 88 LYS A N 1
ATOM 726 C CA . LYS A 1 88 ? 24.030 1.237 -34.413 1.00 82.75 88 LYS A CA 1
ATOM 727 C C . LYS A 1 88 ? 24.979 0.059 -34.157 1.00 82.75 88 LYS A C 1
ATOM 729 O O . LYS A 1 88 ? 25.593 -0.416 -35.114 1.00 82.75 88 LYS A O 1
ATOM 734 N N . PRO A 1 89 ? 25.123 -0.417 -32.910 1.00 84.94 89 PRO A N 1
ATOM 735 C CA . PRO A 1 89 ? 26.047 -1.503 -32.588 1.00 84.94 89 PRO A CA 1
ATOM 736 C C . PRO A 1 89 ? 25.638 -2.850 -33.208 1.00 84.94 89 PRO A C 1
ATOM 738 O O . PRO A 1 89 ? 26.495 -3.708 -33.389 1.00 84.94 89 PRO A O 1
ATOM 741 N N . TYR A 1 90 ? 24.359 -3.040 -33.561 1.00 89.69 90 TYR A N 1
ATOM 742 C CA . TYR A 1 90 ? 23.854 -4.234 -34.253 1.00 89.69 90 TYR A CA 1
ATOM 743 C C . TYR A 1 90 ? 22.549 -3.952 -35.027 1.00 89.69 90 TYR A C 1
ATOM 745 O O . TYR A 1 90 ? 21.952 -2.881 -34.892 1.00 89.69 90 TYR A O 1
ATOM 753 N N . LYS A 1 91 ? 22.117 -4.923 -35.851 1.00 87.06 91 LYS A N 1
ATOM 754 C CA . LYS A 1 91 ? 21.024 -4.814 -36.843 1.00 87.06 91 LYS A CA 1
ATOM 755 C C . LYS A 1 91 ? 19.662 -4.401 -36.256 1.00 87.06 91 LYS A C 1
ATOM 757 O O . LYS A 1 91 ? 18.947 -3.646 -36.904 1.00 87.06 91 LYS A O 1
ATOM 762 N N . ASP A 1 92 ? 19.343 -4.838 -35.039 1.00 90.62 92 ASP A N 1
ATOM 763 C CA . ASP A 1 92 ? 18.042 -4.623 -34.381 1.00 90.62 92 ASP A CA 1
ATOM 764 C C . ASP A 1 92 ? 18.094 -3.635 -33.201 1.00 90.62 92 ASP A C 1
ATOM 766 O O . ASP A 1 92 ? 17.151 -3.542 -32.418 1.00 90.62 92 ASP A O 1
ATOM 770 N N . PHE A 1 93 ? 19.174 -2.858 -33.082 1.00 89.50 93 PHE A N 1
ATOM 771 C CA . PHE A 1 93 ? 19.424 -2.011 -31.914 1.00 89.50 93 PHE A CA 1
ATOM 772 C C . PHE A 1 93 ? 18.266 -1.067 -31.563 1.00 89.50 93 PHE A C 1
ATOM 774 O O . PHE A 1 93 ? 17.818 -1.043 -30.420 1.00 89.50 93 PHE A O 1
ATOM 781 N N . ASP A 1 94 ? 17.725 -0.334 -32.538 1.00 88.62 94 ASP A N 1
ATOM 782 C CA . ASP A 1 94 ? 16.623 0.600 -32.268 1.00 88.62 94 ASP A CA 1
ATOM 783 C C . ASP A 1 94 ? 15.337 -0.122 -31.869 1.00 88.62 94 ASP A C 1
ATOM 785 O O . ASP A 1 94 ? 14.558 0.386 -31.067 1.00 88.62 94 ASP A O 1
ATOM 789 N N . LYS A 1 95 ? 15.098 -1.315 -32.425 1.00 91.50 95 LYS A N 1
ATOM 790 C CA . LYS A 1 95 ? 13.922 -2.119 -32.089 1.00 91.50 95 LYS A CA 1
ATOM 791 C C . LYS A 1 95 ? 13.983 -2.549 -30.627 1.00 91.50 95 LYS A C 1
ATOM 793 O O . LYS A 1 95 ? 12.977 -2.449 -29.926 1.00 91.50 95 LYS A O 1
ATOM 798 N N . ASP A 1 96 ? 15.153 -2.976 -30.167 1.00 92.06 96 ASP A N 1
ATOM 799 C CA . ASP A 1 96 ? 15.364 -3.392 -28.784 1.00 92.06 96 ASP A CA 1
ATOM 800 C C . ASP A 1 96 ? 15.340 -2.204 -27.817 1.00 92.06 96 ASP A C 1
ATOM 802 O O . ASP A 1 96 ? 14.720 -2.300 -26.756 1.00 92.06 96 ASP A O 1
ATOM 806 N N . VAL A 1 97 ? 15.911 -1.055 -28.199 1.00 91.56 97 VAL A N 1
ATOM 807 C CA . VAL A 1 97 ? 15.801 0.195 -27.426 1.00 91.56 97 VAL A CA 1
ATOM 808 C C . VAL A 1 97 ? 14.343 0.635 -27.307 1.00 91.56 97 VAL A C 1
ATOM 810 O O . VAL A 1 97 ? 13.885 0.913 -26.203 1.00 91.56 97 VAL A O 1
ATOM 813 N N . ASN A 1 98 ? 13.582 0.630 -28.402 1.00 92.31 98 ASN A N 1
ATOM 814 C CA . ASN A 1 98 ? 12.162 0.981 -28.379 1.00 92.31 98 ASN A CA 1
ATOM 815 C C . ASN A 1 98 ? 11.358 0.011 -27.510 1.00 92.31 98 ASN A C 1
ATOM 817 O O . ASN A 1 98 ? 10.555 0.441 -26.685 1.00 92.31 98 ASN A O 1
ATOM 821 N N . ARG A 1 99 ? 11.611 -1.297 -27.632 1.00 95.25 99 ARG A N 1
ATOM 822 C CA . ARG A 1 99 ? 10.978 -2.307 -26.776 1.00 95.25 99 ARG A CA 1
ATOM 823 C C . ARG A 1 99 ? 11.288 -2.059 -25.299 1.00 95.25 99 ARG A C 1
ATOM 825 O O . ARG A 1 99 ? 10.387 -2.169 -24.470 1.00 95.25 99 ARG A O 1
ATOM 832 N N . LEU A 1 100 ? 12.533 -1.723 -24.967 1.00 94.88 100 LEU A N 1
ATOM 833 C CA . LEU A 1 100 ? 12.933 -1.396 -23.601 1.00 94.88 100 LEU A CA 1
ATOM 834 C C . LEU A 1 100 ? 12.225 -0.131 -23.098 1.00 94.88 100 LEU A C 1
ATOM 836 O O . LEU A 1 100 ? 11.695 -0.143 -21.990 1.00 94.88 100 LEU A O 1
ATOM 840 N N . SER A 1 101 ? 12.153 0.924 -23.911 1.00 95.56 101 SER A N 1
ATOM 841 C CA . SER A 1 101 ? 11.434 2.159 -23.579 1.00 95.56 101 SER A CA 1
ATOM 842 C C . SER A 1 101 ? 9.954 1.902 -23.286 1.00 95.56 101 SER A C 1
ATOM 844 O O . SER A 1 101 ? 9.435 2.401 -22.289 1.00 95.56 101 SER A O 1
ATOM 846 N N . GLU A 1 102 ? 9.279 1.069 -24.080 1.00 97.00 102 GLU A N 1
ATOM 847 C CA . GLU A 1 102 ? 7.877 0.706 -23.835 1.00 97.00 102 GLU A CA 1
ATOM 848 C C . GLU A 1 102 ? 7.694 -0.103 -22.542 1.00 97.00 102 GLU A C 1
ATOM 850 O O . GLU A 1 102 ? 6.756 0.140 -21.781 1.00 97.00 102 GLU A O 1
ATOM 855 N N . LEU A 1 103 ? 8.624 -1.010 -22.221 1.00 97.62 103 LEU A N 1
ATOM 856 C CA . LEU A 1 103 ? 8.611 -1.723 -20.938 1.00 97.62 103 LEU A CA 1
ATOM 857 C C . LEU A 1 103 ? 8.792 -0.768 -19.750 1.00 97.62 103 LEU A C 1
ATOM 859 O O . LEU A 1 103 ? 8.105 -0.914 -18.737 1.00 97.62 103 LEU A O 1
ATOM 863 N N . VAL A 1 104 ? 9.678 0.224 -19.874 1.00 97.81 104 VAL A N 1
ATOM 864 C CA . VAL A 1 104 ? 9.890 1.253 -18.845 1.00 97.81 104 VAL A CA 1
ATOM 865 C C . VAL A 1 104 ? 8.634 2.109 -18.667 1.00 97.81 104 VAL A C 1
ATOM 867 O O . VAL A 1 104 ? 8.193 2.293 -17.534 1.00 97.81 104 VAL A O 1
ATOM 870 N N . LYS A 1 105 ? 7.994 2.561 -19.754 1.00 97.81 105 LYS A N 1
ATOM 871 C CA . LYS A 1 105 ? 6.718 3.302 -19.701 1.00 97.81 105 LYS A CA 1
ATOM 872 C C . LYS A 1 105 ? 5.617 2.496 -19.010 1.00 97.81 105 LYS A C 1
ATOM 874 O O . LYS A 1 105 ? 4.921 3.022 -18.142 1.00 97.81 105 LYS A O 1
ATOM 879 N N . ALA A 1 106 ? 5.497 1.210 -19.337 1.00 98.00 106 ALA A N 1
ATOM 880 C CA . ALA A 1 106 ? 4.528 0.325 -18.698 1.00 98.00 106 ALA A CA 1
ATOM 881 C C . ALA A 1 106 ? 4.805 0.146 -17.193 1.00 98.00 106 ALA A C 1
ATOM 883 O O . ALA A 1 106 ? 3.866 0.115 -16.398 1.00 98.00 106 ALA A O 1
ATOM 884 N N . ASN A 1 107 ? 6.075 0.062 -16.782 1.00 98.19 107 ASN A N 1
ATOM 885 C CA . ASN A 1 107 ? 6.448 0.025 -15.364 1.00 98.19 107 ASN A CA 1
ATOM 886 C C . ASN A 1 107 ? 6.081 1.329 -14.645 1.00 98.19 107 ASN A C 1
ATOM 888 O O . ASN A 1 107 ? 5.464 1.262 -13.589 1.00 98.19 107 ASN A O 1
ATOM 892 N N . ILE A 1 108 ? 6.362 2.494 -15.241 1.00 98.25 108 ILE A N 1
ATOM 893 C CA . ILE A 1 108 ? 5.971 3.801 -14.681 1.00 98.25 108 ILE A CA 1
ATOM 894 C C . ILE A 1 108 ? 4.461 3.850 -14.429 1.00 98.25 108 ILE A C 1
ATOM 896 O O . ILE A 1 108 ? 4.018 4.310 -13.379 1.00 98.25 108 ILE A O 1
ATOM 900 N N . GLN A 1 109 ? 3.657 3.361 -15.376 1.00 98.12 109 GLN A N 1
ATOM 901 C CA . GLN A 1 109 ? 2.206 3.323 -15.214 1.00 98.12 109 GLN A CA 1
ATOM 902 C C . GLN A 1 109 ? 1.776 2.409 -14.060 1.00 98.12 109 GLN A C 1
ATOM 904 O O . GLN A 1 109 ? 0.935 2.806 -13.257 1.00 98.12 109 GLN A O 1
ATOM 909 N N . ARG A 1 110 ? 2.361 1.209 -13.945 1.00 98.19 110 ARG A N 1
ATOM 910 C CA . ARG A 1 110 ? 2.065 0.292 -12.831 1.00 98.19 110 ARG A CA 1
ATOM 911 C C . ARG A 1 110 ? 2.445 0.901 -11.487 1.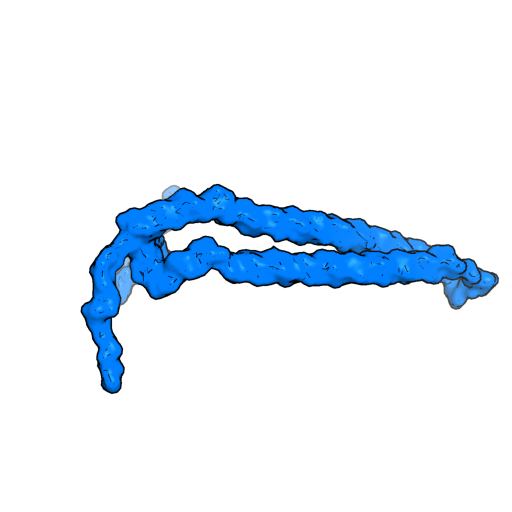00 98.19 110 ARG A C 1
ATOM 913 O O . ARG A 1 110 ? 1.627 0.862 -10.578 1.00 98.19 110 ARG A O 1
ATOM 920 N N . SER A 1 111 ? 3.619 1.517 -11.387 1.00 97.69 111 SER A N 1
ATOM 921 C CA . SER A 1 111 ? 4.066 2.198 -10.171 1.00 97.69 111 SER A CA 1
ATOM 922 C C . SER A 1 111 ? 3.118 3.317 -9.739 1.00 97.69 111 SER A C 1
ATOM 924 O O . SER A 1 111 ? 2.782 3.420 -8.563 1.00 97.69 111 SER A O 1
ATOM 926 N N . LYS A 1 112 ? 2.590 4.105 -10.685 1.00 96.56 112 LYS A N 1
ATOM 927 C CA . LYS A 1 112 ? 1.562 5.120 -10.388 1.00 96.56 112 LYS A CA 1
ATOM 928 C C . LYS A 1 112 ? 0.281 4.502 -9.825 1.00 96.56 112 LYS A C 1
ATOM 930 O O . LYS A 1 112 ? -0.206 4.960 -8.801 1.00 96.56 112 LYS A O 1
ATOM 935 N N . ILE A 1 113 ? -0.214 3.427 -10.443 1.00 97.69 113 ILE A N 1
ATOM 936 C CA . ILE A 1 113 ? -1.414 2.721 -9.964 1.00 97.69 113 ILE A CA 1
ATOM 937 C C . ILE A 1 113 ? -1.195 2.165 -8.553 1.00 97.69 113 ILE A C 1
ATOM 939 O O . ILE A 1 113 ? -2.056 2.323 -7.692 1.00 97.69 113 ILE A O 1
ATOM 943 N N . ILE A 1 114 ? -0.049 1.526 -8.306 1.00 96.81 114 ILE A N 1
ATOM 944 C CA . ILE A 1 114 ? 0.280 0.963 -6.992 1.00 96.81 114 ILE A CA 1
ATOM 945 C C . ILE A 1 114 ? 0.349 2.084 -5.950 1.00 96.81 114 ILE A C 1
ATOM 947 O O . ILE A 1 114 ? -0.227 1.946 -4.873 1.00 96.81 114 ILE A O 1
ATOM 951 N N . LYS A 1 115 ? 0.991 3.211 -6.273 1.00 97.19 115 LYS A N 1
ATOM 952 C CA . LYS A 1 115 ? 1.032 4.391 -5.404 1.00 97.19 115 LYS A CA 1
ATOM 953 C C . LYS A 1 115 ? -0.372 4.887 -5.044 1.00 97.19 115 LYS A C 1
ATOM 955 O O . LYS A 1 115 ? -0.656 5.072 -3.862 1.00 97.19 115 LYS A O 1
ATOM 960 N N . ASP A 1 116 ? -1.256 5.047 -6.027 1.00 97.06 116 ASP A N 1
ATOM 961 C CA . ASP A 1 116 ? -2.636 5.493 -5.793 1.00 97.06 116 ASP A CA 1
ATOM 962 C C . ASP A 1 116 ? -3.400 4.509 -4.891 1.00 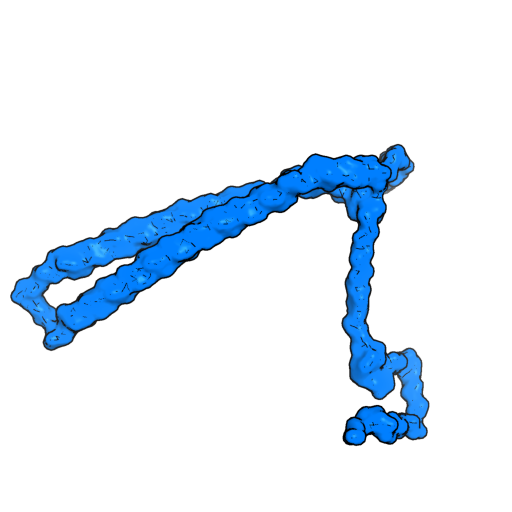97.06 116 ASP A C 1
ATOM 964 O O . ASP A 1 116 ? -4.066 4.915 -3.937 1.00 97.06 116 ASP A O 1
ATOM 968 N N . GLN A 1 117 ? -3.236 3.204 -5.125 1.00 97.69 117 GLN A N 1
ATOM 969 C CA . GLN A 1 117 ? -3.834 2.152 -4.299 1.00 97.69 117 GLN A CA 1
ATOM 970 C C . GLN A 1 117 ? -3.285 2.137 -2.868 1.00 97.69 117 GLN A C 1
ATOM 972 O O . GLN A 1 117 ? -4.042 1.901 -1.927 1.00 97.69 117 GLN A O 1
ATOM 977 N N . MET A 1 118 ? -1.992 2.409 -2.672 1.00 97.44 118 MET A N 1
ATOM 978 C CA . MET A 1 118 ? -1.393 2.535 -1.340 1.00 97.44 118 MET A CA 1
ATOM 979 C C . MET A 1 118 ? -1.983 3.726 -0.574 1.00 97.44 118 MET A C 1
ATOM 981 O O . MET A 1 118 ? -2.368 3.583 0.590 1.00 97.44 118 MET A O 1
ATOM 985 N N . VAL A 1 119 ? -2.140 4.877 -1.235 1.00 97.00 119 VAL A N 1
ATOM 986 C CA . VAL A 1 119 ? -2.786 6.063 -0.646 1.00 97.00 119 VAL A CA 1
ATOM 987 C C . VAL A 1 119 ? -4.247 5.777 -0.292 1.00 97.00 119 VAL A C 1
ATOM 989 O O . VAL A 1 119 ? -4.713 6.147 0.792 1.00 97.00 119 VAL A O 1
ATOM 992 N N . GLU A 1 120 ? -4.976 5.075 -1.159 1.00 97.19 120 GLU A N 1
ATOM 993 C CA . GLU A 1 120 ? -6.350 4.669 -0.877 1.00 97.19 120 GLU A CA 1
ATOM 994 C C . GLU A 1 120 ? -6.422 3.708 0.319 1.00 97.19 120 GLU A C 1
ATOM 996 O O . GLU A 1 120 ? -7.210 3.931 1.241 1.00 97.19 120 GLU A O 1
ATOM 1001 N N . ALA A 1 121 ? -5.572 2.679 0.353 1.00 96.00 121 ALA A N 1
ATOM 1002 C CA . ALA A 1 121 ? -5.509 1.723 1.454 1.00 96.00 121 ALA A CA 1
ATOM 1003 C C . ALA A 1 121 ? -5.229 2.429 2.788 1.00 96.00 121 ALA A C 1
ATOM 1005 O O . ALA A 1 121 ? -5.914 2.175 3.781 1.00 96.00 121 ALA A O 1
ATOM 1006 N N . ARG A 1 122 ? -4.299 3.390 2.802 1.00 96.00 122 ARG A N 1
ATOM 1007 C CA . ARG A 1 122 ? -4.035 4.247 3.964 1.00 96.00 122 ARG A CA 1
ATOM 1008 C C . ARG A 1 122 ? -5.280 5.032 4.383 1.00 96.00 122 ARG A C 1
ATOM 1010 O O . ARG A 1 122 ? -5.594 5.097 5.572 1.00 96.00 122 ARG A O 1
ATOM 1017 N N . SER A 1 123 ? -6.019 5.617 3.441 1.00 95.94 123 SER A N 1
ATOM 1018 C CA . SER A 1 123 ? -7.279 6.312 3.744 1.00 95.94 123 SER A CA 1
ATOM 1019 C C . SER A 1 123 ? -8.309 5.364 4.370 1.00 95.94 123 SER A C 1
ATOM 1021 O O . SER A 1 123 ? -8.922 5.690 5.387 1.00 95.94 123 SER A O 1
ATOM 1023 N N . GLN A 1 124 ? -8.454 4.154 3.826 1.00 94.69 124 GLN A N 1
ATOM 1024 C CA . GLN A 1 124 ? -9.355 3.132 4.363 1.00 94.69 124 GLN A CA 1
ATOM 1025 C C . GLN A 1 124 ? -8.961 2.691 5.782 1.00 94.69 124 GLN A C 1
ATOM 1027 O O . GLN A 1 124 ? -9.840 2.519 6.627 1.00 94.69 124 GLN A O 1
ATOM 1032 N N . MET A 1 125 ? -7.663 2.581 6.086 1.00 94.00 125 MET A N 1
ATOM 1033 C CA . MET A 1 125 ? -7.183 2.307 7.447 1.00 94.00 125 MET A CA 1
ATOM 1034 C C . MET A 1 125 ? -7.636 3.381 8.443 1.00 94.00 125 MET A C 1
ATOM 1036 O O . MET A 1 125 ? -8.035 3.051 9.559 1.00 94.00 125 MET A O 1
ATOM 1040 N N . HIS A 1 126 ? -7.633 4.657 8.047 1.00 92.50 126 HIS A N 1
ATOM 1041 C CA . HIS A 1 126 ? -8.076 5.748 8.919 1.00 92.50 126 HIS A CA 1
ATOM 1042 C C . HIS A 1 126 ? -9.587 5.732 9.174 1.00 92.50 126 HIS A C 1
ATOM 1044 O O . HIS A 1 126 ? -10.008 6.031 10.291 1.00 92.50 126 HIS A O 1
ATOM 1050 N N . LYS A 1 127 ? -10.396 5.282 8.204 1.00 94.25 127 LYS A N 1
ATOM 1051 C CA . LYS A 1 127 ? -11.853 5.117 8.377 1.00 94.25 127 LYS A CA 1
ATOM 1052 C C . LYS A 1 127 ? -12.220 4.124 9.484 1.00 94.25 127 LYS A C 1
ATOM 1054 O O . LYS A 1 127 ? -13.298 4.218 10.065 1.00 94.25 127 LYS A O 1
ATOM 1059 N N . LEU A 1 128 ? -11.321 3.205 9.858 1.00 88.94 128 LEU A N 1
ATOM 1060 C CA . LEU A 1 128 ? -11.531 2.316 11.013 1.00 88.94 128 LEU A CA 1
ATOM 1061 C C . LEU A 1 128 ? -11.748 3.094 12.323 1.00 88.94 128 LEU A C 1
ATOM 1063 O O . LEU A 1 128 ? -12.353 2.570 13.262 1.00 88.94 128 LEU A O 1
ATOM 1067 N N . PHE A 1 129 ? -11.278 4.340 12.395 1.00 92.12 129 PHE A N 1
ATOM 1068 C CA . PHE A 1 129 ? -11.442 5.201 13.560 1.00 92.12 129 PHE A CA 1
ATOM 1069 C C . PHE A 1 129 ? -12.737 6.021 13.562 1.00 92.12 129 PHE A C 1
ATOM 1071 O O . PHE A 1 129 ? -13.065 6.588 14.605 1.00 92.12 129 PHE A O 1
ATOM 1078 N N . ASP A 1 130 ? -13.533 6.019 12.489 1.00 94.00 130 ASP A N 1
ATOM 1079 C CA . ASP A 1 130 ? -14.798 6.772 12.410 1.00 94.00 130 ASP A CA 1
ATOM 1080 C C . ASP A 1 130 ? -15.800 6.335 13.492 1.00 94.00 130 ASP A C 1
ATOM 1082 O O . ASP A 1 130 ? -16.648 7.098 13.955 1.00 94.00 130 ASP A O 1
ATOM 1086 N N . HIS A 1 131 ? -15.696 5.082 13.939 1.00 91.75 131 HIS A N 1
ATOM 1087 C CA . HIS A 1 131 ? -16.538 4.513 14.989 1.00 91.75 131 HIS A CA 1
ATOM 1088 C C . HIS A 1 131 ? -15.863 4.478 16.363 1.00 91.75 131 HIS A C 1
ATOM 1090 O O . HIS A 1 131 ? -16.438 3.929 17.306 1.00 91.75 131 HIS A O 1
ATOM 1096 N N . LYS A 1 132 ? -14.673 5.077 16.510 1.00 92.88 132 LYS A N 1
ATOM 1097 C CA . LYS A 1 132 ? -13.881 5.027 17.746 1.00 92.88 132 LYS A CA 1
ATOM 1098 C C . LYS A 1 132 ? -14.689 5.479 18.961 1.00 92.88 132 LYS A C 1
ATOM 1100 O O . LYS A 1 132 ? -14.679 4.771 19.959 1.00 92.88 132 LYS A O 1
ATOM 1105 N N . GLY A 1 133 ? -15.425 6.591 18.872 1.00 93.38 133 GLY A N 1
ATOM 1106 C CA . GLY A 1 133 ? -16.256 7.092 19.979 1.00 93.38 133 GLY A CA 1
ATOM 1107 C C . GLY A 1 133 ? -17.290 6.066 20.456 1.00 93.38 133 GLY A C 1
ATOM 1108 O O . GLY A 1 133 ? -17.291 5.680 21.620 1.00 93.38 133 GLY A O 1
ATOM 1109 N N . LYS A 1 134 ? -18.076 5.508 19.524 1.00 93.56 134 LYS A N 1
ATOM 1110 C CA . LYS A 1 134 ? -19.075 4.469 19.834 1.00 93.56 134 LYS A CA 1
ATOM 1111 C C . LYS A 1 134 ? -18.440 3.218 20.446 1.00 93.56 134 LYS A C 1
ATOM 1113 O O . LYS A 1 134 ? -19.000 2.623 21.363 1.00 93.56 134 LYS A O 1
ATOM 1118 N N . ILE A 1 135 ? -17.272 2.810 19.945 1.00 92.00 135 ILE A N 1
ATOM 1119 C CA . ILE A 1 135 ? -16.530 1.667 20.489 1.00 92.00 135 ILE A CA 1
ATOM 1120 C C . ILE A 1 135 ? -16.068 1.970 21.915 1.00 92.00 135 ILE A C 1
ATOM 1122 O O . ILE A 1 135 ? -16.245 1.125 22.785 1.00 92.00 135 ILE A O 1
ATOM 1126 N N . VAL A 1 136 ? -15.529 3.163 22.182 1.00 93.44 136 VAL A N 1
ATOM 1127 C CA . VAL A 1 136 ? -15.140 3.595 23.535 1.00 93.44 136 VAL A CA 1
ATOM 1128 C C . VAL A 1 136 ? -16.328 3.517 24.497 1.00 93.44 136 VAL A C 1
ATOM 1130 O O . VAL A 1 136 ? -16.186 2.953 25.581 1.00 93.44 136 VAL A O 1
ATOM 1133 N N . ASP A 1 137 ? -17.506 3.993 24.093 1.00 94.19 137 ASP A N 1
ATOM 1134 C CA . ASP A 1 137 ? -18.714 3.954 24.926 1.00 94.19 137 ASP A CA 1
ATOM 1135 C C . ASP A 1 137 ? -19.146 2.519 25.256 1.00 94.19 137 ASP A C 1
ATOM 1137 O O . ASP A 1 137 ? -19.424 2.190 26.413 1.00 94.19 137 ASP A O 1
ATOM 1141 N N . ILE A 1 138 ? -19.147 1.632 24.254 1.00 92.62 138 ILE A N 1
ATOM 1142 C CA . ILE A 1 138 ? -19.440 0.204 24.440 1.00 92.62 138 ILE A CA 1
ATOM 1143 C C . ILE A 1 138 ? -18.407 -0.424 25.381 1.00 92.62 138 ILE A C 1
ATOM 1145 O O . ILE A 1 138 ? -18.774 -1.105 26.337 1.00 92.62 138 ILE A O 1
ATOM 1149 N N . MET A 1 139 ? -17.119 -0.176 25.157 1.00 91.38 139 MET A N 1
ATOM 1150 C CA . MET A 1 139 ? -16.046 -0.733 25.981 1.00 91.38 139 MET A CA 1
ATOM 1151 C C . MET A 1 139 ? -16.174 -0.285 27.438 1.00 91.38 139 MET A C 1
ATOM 1153 O O . MET A 1 139 ? -16.081 -1.116 28.336 1.00 91.38 139 MET A O 1
ATOM 1157 N N . ASN A 1 140 ? -16.487 0.987 27.684 1.00 91.31 140 ASN A N 1
ATOM 1158 C CA . ASN A 1 140 ? -16.729 1.511 29.028 1.00 91.31 140 ASN A CA 1
ATOM 1159 C C . ASN A 1 140 ? -17.976 0.905 29.688 1.00 91.31 140 ASN A C 1
ATOM 1161 O O . ASN A 1 140 ? -17.960 0.637 30.889 1.00 91.31 140 ASN A O 1
ATOM 1165 N N . LYS A 1 141 ? -19.043 0.646 28.921 1.00 92.19 141 LYS A N 1
ATOM 1166 C CA . LYS A 1 141 ? -20.277 0.018 29.418 1.00 92.19 141 LYS A CA 1
ATOM 1167 C C . LYS A 1 141 ? -20.061 -1.422 29.898 1.00 92.19 141 LYS A C 1
ATOM 1169 O O . LYS A 1 141 ? -20.673 -1.823 30.885 1.00 92.19 141 LYS A O 1
ATOM 1174 N N . TYR A 1 142 ? -19.226 -2.193 29.201 1.00 88.69 142 TYR A N 1
ATOM 1175 C CA . TYR A 1 142 ? -18.961 -3.608 29.508 1.00 88.69 142 TYR A CA 1
ATOM 1176 C C . TYR A 1 142 ? -17.667 -3.839 30.304 1.00 88.69 142 TYR A C 1
ATOM 1178 O O . TYR A 1 142 ? -17.411 -4.958 30.751 1.00 88.69 142 TYR A O 1
ATOM 1186 N N . SER A 1 143 ? -16.859 -2.798 30.509 1.00 85.81 143 SER A N 1
ATOM 1187 C CA . SER A 1 143 ? -15.683 -2.860 31.371 1.00 85.81 143 SER A CA 1
ATOM 1188 C C . SER A 1 143 ? -16.114 -3.135 32.811 1.00 85.81 143 SER A C 1
ATOM 1190 O O . SER A 1 143 ? -16.894 -2.393 33.417 1.00 85.81 143 SER A O 1
ATOM 1192 N N . SER A 1 144 ? -15.622 -4.233 33.378 1.00 78.12 144 SER A N 1
ATOM 1193 C CA . SER A 1 144 ? -15.864 -4.579 34.769 1.00 78.12 144 SER A CA 1
ATOM 1194 C C . SER A 1 144 ? -15.207 -3.534 35.668 1.00 78.12 144 SER A C 1
ATOM 1196 O O . SER A 1 144 ? -13.985 -3.465 35.775 1.00 78.12 144 SER A O 1
ATOM 1198 N N . LYS A 1 145 ? -16.021 -2.787 36.421 1.00 65.50 145 LYS A N 1
ATOM 1199 C CA . LYS A 1 145 ? -15.549 -1.882 37.484 1.00 65.50 145 LYS A CA 1
ATOM 1200 C C . LYS A 1 145 ? -14.914 -2.610 38.678 1.00 65.50 145 LYS A C 1
ATOM 1202 O O . LYS A 1 145 ? -14.492 -1.947 39.625 1.00 65.50 145 LYS A O 1
ATOM 1207 N N . ARG A 1 146 ? -14.853 -3.954 38.693 1.00 56.97 146 ARG A N 1
ATOM 1208 C CA . ARG A 1 146 ? -14.087 -4.665 39.731 1.00 56.97 146 ARG A CA 1
ATOM 1209 C C . ARG A 1 146 ? -12.635 -4.237 39.613 1.00 56.97 146 ARG A C 1
ATOM 1211 O O . ARG A 1 146 ? -11.966 -4.580 38.644 1.00 56.97 146 ARG A O 1
ATOM 1218 N N . SER A 1 147 ? -12.166 -3.516 40.630 1.00 46.59 147 SER A N 1
ATOM 1219 C CA . SER A 1 147 ? -10.758 -3.192 40.799 1.00 46.59 147 SER A CA 1
ATOM 1220 C C . SER A 1 147 ? -9.923 -4.441 40.547 1.00 46.59 147 SER A C 1
ATOM 1222 O O . SER A 1 147 ? -10.243 -5.505 41.090 1.00 46.59 147 SER A O 1
ATOM 1224 N N . VAL A 1 148 ? -8.840 -4.297 39.792 1.00 54.41 148 VAL A N 1
ATOM 1225 C CA . VAL A 1 148 ? -7.742 -5.263 39.737 1.00 54.41 148 VAL A CA 1
ATOM 1226 C C . VAL A 1 148 ? -7.088 -5.298 41.127 1.00 54.41 148 VAL A C 1
ATOM 1228 O O . VAL A 1 148 ? -6.019 -4.756 41.361 1.00 54.41 148 VAL A O 1
ATOM 1231 N N . ARG A 1 149 ? -7.785 -5.864 42.114 1.00 48.94 149 ARG A N 1
ATOM 1232 C CA . ARG A 1 149 ? -7.277 -6.183 43.446 1.00 48.94 149 ARG A CA 1
ATOM 1233 C C . ARG A 1 149 ? -7.243 -7.700 43.539 1.00 48.94 149 ARG A C 1
ATOM 1235 O O . ARG A 1 149 ? -8.250 -8.305 43.899 1.00 48.94 149 ARG A O 1
ATOM 1242 N N . LYS A 1 150 ? -6.091 -8.269 43.168 1.00 47.78 150 LYS A N 1
ATOM 1243 C CA . LYS A 1 150 ? -5.566 -9.639 43.394 1.00 47.78 150 LYS A CA 1
ATOM 1244 C C . LYS A 1 150 ? -4.864 -10.087 42.107 1.00 47.78 150 LYS A C 1
ATOM 1246 O O . LYS A 1 150 ? -5.503 -10.130 41.069 1.00 47.78 150 LYS A O 1
ATOM 1251 N N . LYS A 1 151 ? -3.596 -10.483 42.090 1.00 46.88 151 LYS A N 1
ATOM 1252 C CA . LYS A 1 151 ? -2.646 -10.814 43.158 1.00 46.88 151 LYS A CA 1
ATOM 1253 C C . LYS A 1 151 ? -1.272 -10.752 42.471 1.00 46.88 151 LYS A C 1
ATOM 1255 O O . LYS A 1 151 ? -1.001 -11.616 41.643 1.00 46.88 151 LYS A O 1
ATOM 1260 N N . GLU A 1 152 ? -0.447 -9.746 42.746 1.00 46.00 152 GLU A N 1
ATOM 1261 C CA . GLU A 1 152 ? 0.989 -9.929 42.524 1.00 46.00 152 GLU A CA 1
ATOM 1262 C C . GLU A 1 152 ? 1.429 -10.924 43.595 1.00 46.00 152 GLU A C 1
ATOM 1264 O O . GLU A 1 152 ? 1.325 -10.655 44.792 1.00 46.00 152 GLU A O 1
ATOM 1269 N N . LYS A 1 153 ? 1.744 -12.149 43.173 1.00 47.16 153 LYS A N 1
ATOM 1270 C CA . LYS A 1 153 ? 2.495 -13.071 44.014 1.00 47.16 153 LYS A CA 1
ATOM 1271 C C . LYS A 1 153 ? 3.962 -12.752 43.764 1.00 47.16 153 LYS A C 1
ATOM 1273 O O . LYS A 1 153 ? 4.406 -12.874 42.623 1.00 47.16 153 LYS A O 1
ATOM 1278 N N . SER A 1 154 ? 4.604 -12.283 44.831 1.00 43.66 154 SER A N 1
ATOM 1279 C CA . SER A 1 154 ? 6.050 -12.237 45.033 1.00 43.66 154 SER A CA 1
ATOM 1280 C C . SER A 1 154 ? 6.733 -13.545 44.656 1.00 43.66 154 SER A C 1
ATOM 1282 O O . SER A 1 154 ? 6.067 -14.604 44.773 1.00 43.66 154 SER A O 1
#

Organism: Scylla olivacea (NCBI:txid85551)

Secondary structure (DSSP, 8-state):
--TTTT----S---SS---STTT-PPPP--PPPHHHHHTSTTHHHHHT-HHHHHHHHHHHHHHHHHHHHHHHHHHHHHHHHT---SS-SSTTHHHHHHHHHHHHHHHHHHHHHHHHHHHHHHHHHHHTTTTHHHHHHHHHHHS--S---S----

Radius of gyration: 30.7 Å; chains: 1; bounding box: 54×65×82 Å

Sequence (154 aa):
MSLLSSFRQTWKPRHNHFVRHTDVKPKDEKRMTVNEIANQKLAMQRVNGWKIVHLSGQVDDLVELETEVVDRLHLLLSSLEKRTHPRKPYKDFDKDVNRLSELVKANIQRSKIIKDQMVEARSQMHKLFDHKGKIVDIMNKYSSKRSVRKKEKS

pLDDT: mean 85.13, std 14.28, range [43.66, 98.25]

InterPro domains:
  IPR024137 Histone deacetylase complex subunit SAP130 [PTHR13497] (1-154)
  IPR031963 Histone deacetylase complex subunit SAP130, C-terminal domain [PF16014] (2-140)

Foldseek 3Di:
DDPVVVDDDPDDDPDDDDPDPVVDDDPPDPDDDLLNLLADDCSVVVLVVVVLVVVLVVLVVVLVVLVVVLVVLVVVLVVLVPDPDPDQPDDCRVVVSVVVSVVSVVVSVVSVVVSVVSVVVSVVSVVVNVCSVVSSVSSVVSRDPPPPPDDPDD